Protein AF-A0A660QNY4-F1 (afdb_monomer_lite)

Structure (mmCIF, N/CA/C/O backbone):
data_AF-A0A660QNY4-F1
#
_entry.id   AF-A0A660QNY4-F1
#
loop_
_atom_site.group_PDB
_atom_site.id
_atom_site.type_symbol
_atom_site.label_atom_id
_atom_site.label_alt_id
_atom_site.label_comp_id
_atom_site.label_asym_id
_atom_site.label_entity_id
_atom_site.label_seq_id
_atom_site.pdbx_PDB_ins_code
_atom_site.Cartn_x
_atom_site.Cartn_y
_atom_site.Cartn_z
_atom_site.occupancy
_atom_site.B_iso_or_equiv
_atom_site.auth_seq_id
_atom_site.auth_comp_id
_atom_site.auth_asym_id
_atom_site.auth_atom_id
_atom_site.pdbx_PDB_model_num
ATOM 1 N N . MET A 1 1 ? -10.172 -8.215 -56.090 1.00 52.22 1 MET A N 1
ATOM 2 C CA . MET A 1 1 ? -10.692 -8.664 -54.777 1.00 52.22 1 MET A CA 1
ATOM 3 C C . MET A 1 1 ? -9.594 -9.214 -53.862 1.00 52.22 1 MET A C 1
ATOM 5 O O . MET A 1 1 ? -9.493 -8.728 -52.749 1.00 52.22 1 MET A O 1
ATOM 9 N N . ALA A 1 2 ? -8.687 -10.085 -54.330 1.00 53.41 2 ALA A N 1
ATOM 10 C CA . ALA A 1 2 ? -7.592 -10.635 -53.505 1.00 53.41 2 ALA A CA 1
ATOM 11 C C . ALA A 1 2 ? -6.624 -9.598 -52.875 1.00 53.41 2 ALA A C 1
ATOM 13 O O . ALA A 1 2 ? -6.103 -9.821 -51.788 1.00 53.41 2 ALA A O 1
ATOM 14 N N . ARG A 1 3 ? -6.403 -8.441 -53.519 1.00 54.50 3 ARG A N 1
ATOM 15 C CA . ARG A 1 3 ? -5.498 -7.387 -53.007 1.00 54.50 3 ARG A CA 1
ATOM 16 C C . ARG A 1 3 ? -6.067 -6.598 -51.819 1.00 54.50 3 ARG A C 1
ATOM 18 O O . ARG A 1 3 ? -5.299 -6.121 -50.995 1.00 54.50 3 ARG A O 1
ATOM 25 N N . ILE A 1 4 ? -7.394 -6.492 -51.717 1.00 58.38 4 ILE A N 1
ATOM 26 C CA . ILE A 1 4 ? -8.074 -5.799 -50.607 1.00 58.38 4 ILE A CA 1
ATOM 27 C C . ILE A 1 4 ? -8.095 -6.708 -49.369 1.00 58.38 4 ILE A C 1
ATOM 29 O O . ILE A 1 4 ? -7.859 -6.241 -48.260 1.00 58.38 4 ILE A O 1
ATOM 33 N N . SER A 1 5 ? -8.259 -8.021 -49.567 1.00 60.34 5 SER A N 1
ATOM 34 C CA . SER A 1 5 ? -8.169 -9.021 -48.496 1.00 60.34 5 SER A CA 1
ATOM 35 C C . SER A 1 5 ? -6.782 -9.084 -47.842 1.00 60.34 5 SER A C 1
ATOM 37 O O . SER A 1 5 ? -6.695 -9.316 -46.642 1.00 60.34 5 SER A O 1
ATOM 39 N N . LEU A 1 6 ? -5.703 -8.826 -48.594 1.00 59.25 6 LEU A N 1
ATOM 40 C CA . LEU A 1 6 ? -4.336 -8.813 -48.055 1.00 59.25 6 LEU A CA 1
ATOM 41 C C . LEU A 1 6 ? -4.047 -7.568 -47.193 1.00 59.25 6 LEU A C 1
ATOM 43 O O . LEU A 1 6 ? -3.342 -7.664 -46.193 1.00 59.25 6 LEU A O 1
ATOM 47 N N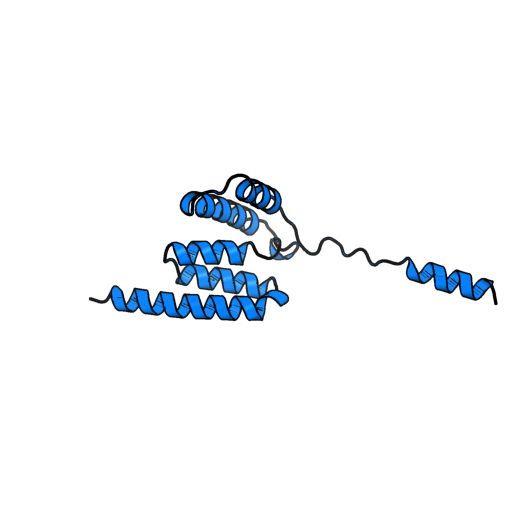 . LEU A 1 7 ? -4.627 -6.414 -47.541 1.00 60.59 7 LEU A N 1
ATOM 48 C CA . LEU A 1 7 ? -4.497 -5.172 -46.765 1.00 60.59 7 LEU A CA 1
ATOM 49 C C . LEU A 1 7 ? -5.308 -5.212 -45.461 1.00 60.59 7 LEU A C 1
ATOM 51 O O . LEU A 1 7 ? -4.854 -4.691 -44.446 1.00 60.59 7 LEU A O 1
ATOM 55 N N . LEU A 1 8 ? -6.467 -5.881 -45.465 1.00 62.66 8 LEU A N 1
ATOM 56 C CA . LEU A 1 8 ? -7.279 -6.083 -44.261 1.00 62.66 8 LEU A CA 1
ATOM 57 C C . LEU A 1 8 ? -6.587 -7.019 -43.249 1.00 62.66 8 LEU A C 1
ATOM 59 O O . LEU A 1 8 ? -6.701 -6.816 -42.044 1.00 62.66 8 LEU A O 1
ATOM 63 N N . LEU A 1 9 ? -5.833 -8.011 -43.739 1.00 63.28 9 LEU A N 1
ATOM 64 C CA . LEU A 1 9 ? -5.089 -8.960 -42.905 1.00 63.28 9 LEU A CA 1
ATOM 65 C C . LEU A 1 9 ? -3.845 -8.328 -42.248 1.00 63.28 9 LEU A C 1
ATOM 67 O O . LEU A 1 9 ? -3.480 -8.712 -41.141 1.00 63.28 9 LEU A O 1
ATOM 71 N N . LEU A 1 10 ? -3.220 -7.331 -42.890 1.00 61.47 10 LEU A N 1
ATOM 72 C CA . LEU A 1 10 ? -2.057 -6.617 -42.342 1.00 61.47 10 LEU A CA 1
ATOM 73 C C . LEU A 1 10 ? -2.419 -5.652 -41.197 1.00 61.47 10 LEU A C 1
ATOM 75 O O . LEU A 1 10 ? -1.604 -5.443 -40.304 1.00 61.47 10 LEU A O 1
ATOM 79 N N . GLY A 1 11 ? -3.635 -5.093 -41.189 1.00 63.16 11 GLY A N 1
ATOM 80 C CA . GLY A 1 11 ? -4.097 -4.184 -40.129 1.00 63.16 11 GLY A CA 1
ATOM 81 C C . GLY A 1 11 ? -4.401 -4.874 -38.792 1.00 63.16 11 GLY A C 1
ATOM 82 O O . GLY A 1 11 ? -4.333 -4.238 -37.745 1.00 63.16 11 GLY A O 1
ATOM 83 N N . LEU A 1 12 ? -4.677 -6.184 -38.809 1.00 63.38 12 LEU A N 1
ATOM 84 C CA . LEU A 1 12 ? -4.927 -6.999 -37.609 1.00 63.38 12 LEU A CA 1
ATOM 85 C C . LEU A 1 12 ? -3.654 -7.304 -36.800 1.00 63.38 12 LEU A C 1
ATOM 87 O O . LEU A 1 12 ? -3.751 -7.760 -35.665 1.00 63.38 12 LEU A O 1
ATOM 91 N N . LEU A 1 13 ? -2.468 -7.050 -37.364 1.00 64.12 13 LEU A N 1
ATOM 92 C CA . LEU A 1 13 ? -1.173 -7.298 -36.718 1.00 64.12 13 LEU A CA 1
ATOM 93 C C . LEU A 1 13 ? -0.603 -6.061 -36.005 1.00 64.12 13 LEU A C 1
ATOM 95 O O . LEU A 1 13 ? 0.435 -6.157 -35.352 1.00 64.12 13 LEU A O 1
ATOM 99 N N . CYS A 1 14 ? -1.275 -4.907 -36.075 1.00 59.50 14 CYS A N 1
ATOM 100 C CA . CYS A 1 14 ? -0.920 -3.729 -35.284 1.00 59.50 14 CYS A CA 1
ATOM 101 C C . CYS A 1 14 ? -1.434 -3.878 -33.842 1.00 59.50 14 CYS A C 1
ATOM 103 O O . CYS A 1 14 ? -2.352 -3.184 -33.413 1.00 59.50 14 CYS A O 1
ATOM 105 N N . GLY A 1 15 ? -0.836 -4.797 -33.081 1.00 59.97 15 GLY A N 1
ATOM 106 C CA . GLY A 1 15 ? -0.951 -4.797 -31.627 1.00 59.97 15 GLY A CA 1
ATOM 107 C C . GLY A 1 15 ? -0.257 -3.551 -31.085 1.00 59.97 15 GLY A C 1
ATOM 108 O O . GLY A 1 15 ? 0.957 -3.405 -31.219 1.00 59.97 15 GLY A O 1
ATOM 109 N N . CYS A 1 16 ? -1.022 -2.626 -30.510 1.00 62.00 16 CYS A N 1
ATOM 110 C CA . CYS A 1 16 ? -0.464 -1.463 -29.837 1.00 62.00 16 CYS A CA 1
ATOM 111 C C . CYS A 1 16 ? 0.293 -1.969 -28.601 1.00 62.00 16 CYS A C 1
ATOM 113 O O . CYS A 1 16 ? -0.320 -2.292 -27.586 1.00 62.00 16 CYS A O 1
ATOM 115 N N . THR A 1 17 ? 1.618 -2.103 -28.690 1.00 57.62 17 THR A N 1
ATOM 116 C CA . THR A 1 17 ? 2.432 -2.351 -27.500 1.00 57.62 17 THR A CA 1
ATOM 117 C C . THR A 1 17 ? 2.337 -1.103 -26.634 1.00 57.62 17 THR A C 1
ATOM 119 O O . THR A 1 17 ? 2.873 -0.050 -26.979 1.00 57.62 17 THR A O 1
ATOM 122 N N . SER A 1 18 ? 1.595 -1.184 -25.531 1.00 57.38 18 SER A N 1
ATOM 123 C CA . SER A 1 18 ? 1.662 -0.135 -24.522 1.00 57.38 18 SER A CA 1
ATOM 124 C C . SER A 1 18 ? 3.097 -0.107 -23.994 1.00 57.38 18 SER A C 1
ATOM 126 O O . SER A 1 18 ? 3.631 -1.173 -23.672 1.00 57.38 18 SER A O 1
ATOM 128 N N . PRO A 1 19 ? 3.753 1.058 -23.880 1.00 63.03 19 PRO A N 1
ATOM 129 C CA . PRO A 1 19 ? 4.898 1.154 -22.988 1.00 63.03 19 PRO A CA 1
ATOM 130 C C . PRO A 1 19 ? 4.425 0.704 -21.596 1.00 63.03 19 PRO A C 1
ATOM 132 O O . PRO A 1 19 ? 3.289 1.000 -21.219 1.00 63.03 19 PRO A O 1
ATOM 135 N N . TYR A 1 20 ? 5.248 -0.085 -20.899 1.00 64.31 20 TYR A N 1
ATOM 136 C CA . TYR A 1 20 ? 4.955 -0.656 -19.578 1.00 64.31 20 TYR A CA 1
ATOM 137 C C . TYR A 1 20 ? 4.174 0.340 -18.702 1.00 64.31 20 TYR A C 1
ATOM 139 O O . TYR A 1 20 ? 4.691 1.411 -18.385 1.00 64.31 20 TYR A O 1
ATOM 147 N N . LEU A 1 21 ? 2.919 0.003 -18.372 1.00 78.31 21 LEU A N 1
ATOM 148 C CA . LEU A 1 21 ? 1.993 0.881 -17.637 1.00 78.31 21 LEU A CA 1
ATOM 149 C C . LEU A 1 21 ? 2.451 1.145 -16.196 1.00 78.31 21 LEU A C 1
ATOM 151 O O . LEU A 1 21 ? 2.055 2.137 -15.592 1.00 78.31 21 LEU A O 1
ATOM 155 N N . TYR A 1 22 ? 3.286 0.257 -15.665 1.00 87.19 22 TYR A N 1
ATOM 156 C CA . TYR A 1 22 ? 3.846 0.292 -14.325 1.00 87.19 22 TYR A CA 1
ATOM 157 C C . TYR A 1 22 ? 5.209 -0.389 -14.304 1.00 87.19 22 TYR A C 1
ATOM 159 O O . TYR A 1 22 ? 5.613 -1.044 -15.270 1.00 87.19 22 TYR A O 1
ATOM 167 N N . GLU A 1 23 ? 5.911 -0.244 -13.189 1.00 88.31 23 GLU A N 1
ATOM 168 C CA . GLU A 1 23 ? 7.140 -0.971 -12.906 1.00 88.31 23 GLU A CA 1
ATOM 169 C C . GLU A 1 23 ? 6.976 -1.873 -11.687 1.00 88.31 23 GLU A C 1
ATOM 171 O O . GLU A 1 23 ? 6.235 -1.562 -10.757 1.00 88.31 23 GLU A O 1
ATOM 176 N N . TRP A 1 24 ? 7.666 -3.010 -11.711 1.00 89.56 24 TRP A N 1
ATOM 177 C CA . TRP A 1 24 ? 7.725 -3.915 -10.567 1.00 89.56 24 TRP A CA 1
ATOM 178 C C . TRP A 1 24 ? 8.844 -3.539 -9.596 1.00 89.56 24 TRP A C 1
ATOM 180 O O . TRP A 1 24 ? 8.711 -3.800 -8.410 1.00 89.56 24 TRP A O 1
ATOM 190 N N . GLY A 1 25 ? 9.925 -2.897 -10.058 1.00 87.56 25 GLY A N 1
ATOM 191 C CA . GLY A 1 25 ? 11.107 -2.696 -9.213 1.00 87.56 25 GLY A CA 1
ATOM 192 C C . GLY A 1 25 ? 11.562 -4.029 -8.611 1.00 87.56 25 GLY A C 1
ATOM 193 O O . GLY A 1 25 ? 11.555 -5.025 -9.321 1.00 87.56 25 GLY A O 1
ATOM 194 N N . ASP A 1 26 ? 11.863 -4.037 -7.314 1.00 91.62 26 ASP A N 1
ATOM 195 C CA . ASP A 1 26 ? 12.201 -5.254 -6.560 1.00 91.62 26 ASP A CA 1
ATOM 196 C C . ASP A 1 26 ? 10.964 -5.937 -5.929 1.00 91.62 26 ASP A C 1
ATOM 198 O O . ASP A 1 26 ? 11.084 -6.926 -5.202 1.00 91.62 26 ASP A O 1
ATOM 202 N N . TYR A 1 27 ? 9.751 -5.422 -6.180 1.00 93.56 27 TYR A N 1
ATOM 203 C CA . TYR A 1 27 ? 8.518 -5.952 -5.585 1.00 93.56 27 TYR A CA 1
ATOM 204 C C . TYR A 1 27 ? 8.150 -7.339 -6.125 1.00 93.56 27 TYR A C 1
ATOM 206 O O . TYR A 1 27 ? 7.630 -8.160 -5.376 1.00 93.56 27 TYR A O 1
ATOM 214 N N . ASP A 1 28 ? 8.434 -7.642 -7.395 1.00 93.44 28 ASP A N 1
ATOM 215 C CA . ASP A 1 28 ? 8.153 -8.960 -7.981 1.00 93.44 28 ASP A CA 1
ATOM 216 C C . ASP A 1 28 ? 9.015 -10.067 -7.363 1.00 93.44 28 ASP A C 1
ATOM 218 O O . ASP A 1 28 ? 8.502 -11.131 -7.002 1.00 93.44 28 ASP A O 1
ATOM 222 N N . GLN A 1 29 ? 10.311 -9.803 -7.200 1.00 93.88 29 GLN A N 1
ATOM 223 C CA . GLN A 1 29 ? 11.237 -10.711 -6.547 1.00 93.88 29 GLN A CA 1
ATOM 224 C C . GLN A 1 29 ? 10.840 -10.902 -5.085 1.00 93.88 29 GLN A C 1
ATOM 226 O O . GLN A 1 29 ? 10.735 -12.042 -4.633 1.00 93.88 29 GLN A O 1
ATOM 231 N N . TRP A 1 30 ? 10.549 -9.811 -4.373 1.00 95.00 30 TRP A N 1
ATOM 232 C CA . TRP A 1 30 ? 10.090 -9.882 -2.991 1.00 95.00 30 TRP A CA 1
ATOM 233 C C . TRP A 1 30 ? 8.807 -10.718 -2.846 1.00 95.00 30 TRP A C 1
ATOM 235 O O . TRP A 1 30 ? 8.745 -11.603 -1.991 1.00 95.00 30 TRP A O 1
ATOM 245 N N . LEU A 1 31 ? 7.811 -10.513 -3.718 1.00 94.44 31 LEU A N 1
ATOM 246 C CA . LEU A 1 31 ? 6.571 -11.300 -3.736 1.00 94.44 31 LEU A CA 1
ATOM 247 C C . LEU A 1 31 ? 6.854 -12.789 -3.938 1.00 94.44 31 LEU A C 1
ATOM 249 O O . LEU A 1 31 ? 6.292 -13.638 -3.242 1.00 94.44 31 LEU A O 1
ATOM 253 N N . TYR A 1 32 ? 7.721 -13.115 -4.898 1.00 95.19 32 TYR A N 1
ATOM 254 C CA . TYR A 1 32 ? 8.091 -14.494 -5.191 1.00 95.19 32 TYR A CA 1
ATOM 255 C C . TYR A 1 32 ? 8.806 -15.157 -4.009 1.00 95.19 32 TYR A C 1
ATOM 257 O O . TYR A 1 32 ? 8.476 -16.288 -3.639 1.00 95.19 32 TYR A O 1
ATOM 265 N N . GLU A 1 33 ? 9.764 -14.458 -3.402 1.00 95.00 33 GLU A N 1
ATOM 266 C CA . GLU A 1 33 ? 10.507 -14.948 -2.244 1.00 95.00 33 GLU A CA 1
ATOM 267 C C . GLU A 1 33 ? 9.588 -15.167 -1.046 1.00 95.00 33 GLU A C 1
ATOM 269 O O . GLU A 1 33 ? 9.616 -16.252 -0.467 1.00 95.00 33 GLU A O 1
ATOM 274 N N . ASN A 1 34 ? 8.717 -14.207 -0.733 1.00 94.81 34 ASN A N 1
ATOM 275 C CA . ASN A 1 34 ? 7.745 -14.343 0.348 1.00 94.81 34 ASN A CA 1
ATOM 276 C C . ASN A 1 34 ? 6.754 -15.491 0.092 1.00 94.81 34 ASN A C 1
ATOM 278 O O . ASN A 1 34 ? 6.432 -16.260 0.991 1.00 94.81 34 ASN A O 1
ATOM 282 N N . TYR A 1 35 ? 6.304 -15.684 -1.151 1.00 94.19 35 TYR A N 1
ATOM 283 C CA . TYR A 1 35 ? 5.444 -16.821 -1.487 1.00 94.19 35 TYR A CA 1
ATOM 284 C C . TYR A 1 35 ? 6.140 -18.173 -1.252 1.00 94.19 35 TYR A C 1
ATOM 286 O O . TYR A 1 35 ? 5.511 -19.138 -0.812 1.00 94.19 35 TYR A O 1
ATOM 294 N N . LYS A 1 36 ? 7.442 -18.267 -1.553 1.00 97.25 36 LYS A N 1
ATOM 295 C CA . LYS A 1 36 ? 8.242 -19.486 -1.344 1.00 97.25 36 LYS A CA 1
ATOM 296 C C . LYS A 1 36 ? 8.617 -19.705 0.116 1.00 97.25 36 LYS A C 1
ATOM 298 O O . LYS A 1 36 ? 8.643 -20.849 0.574 1.00 97.25 36 LYS A O 1
ATOM 303 N N . HIS A 1 37 ? 8.914 -18.622 0.814 1.00 96.12 37 HIS A N 1
ATOM 304 C CA . HIS A 1 37 ? 9.400 -18.595 2.181 1.00 96.12 37 HIS A CA 1
ATOM 305 C C . HIS A 1 37 ? 8.626 -17.516 2.946 1.00 96.12 37 HIS A C 1
ATOM 307 O O . HIS A 1 37 ? 9.124 -16.398 3.077 1.00 96.12 37 HIS A O 1
ATOM 313 N N . PRO A 1 38 ? 7.406 -17.839 3.422 1.00 94.31 38 PRO A N 1
ATOM 314 C CA . PRO A 1 38 ? 6.557 -16.870 4.100 1.00 94.31 38 PRO A CA 1
ATOM 315 C C . PRO A 1 38 ? 7.256 -16.266 5.310 1.00 94.31 38 PRO A C 1
ATOM 317 O O . PRO A 1 38 ? 7.694 -16.995 6.204 1.00 94.31 38 PRO A O 1
ATOM 320 N N . LYS A 1 39 ? 7.341 -14.938 5.312 1.00 94.00 39 LYS A N 1
ATOM 321 C CA . LYS A 1 39 ? 7.892 -14.139 6.406 1.00 94.00 39 LYS A CA 1
ATOM 322 C C . LYS A 1 39 ? 6.814 -13.803 7.433 1.00 94.00 39 LYS A C 1
ATOM 324 O O . LYS A 1 39 ? 5.617 -13.860 7.131 1.00 94.00 39 LYS A O 1
ATOM 329 N N . ASP A 1 40 ? 7.232 -13.462 8.648 1.00 95.75 40 ASP A N 1
ATOM 330 C CA . ASP A 1 40 ? 6.301 -12.948 9.655 1.00 95.75 40 ASP A CA 1
ATOM 331 C C . ASP A 1 40 ? 5.926 -11.473 9.410 1.00 95.75 40 ASP A C 1
ATOM 333 O O . ASP A 1 40 ? 6.472 -10.797 8.540 1.00 95.75 40 ASP A O 1
ATOM 337 N N . ASP A 1 41 ? 4.955 -10.959 10.165 1.00 93.69 41 ASP A N 1
ATOM 338 C CA . ASP A 1 41 ? 4.429 -9.604 9.960 1.00 93.69 41 ASP A CA 1
ATOM 339 C C . ASP A 1 41 ? 5.466 -8.495 10.166 1.00 93.69 41 ASP A C 1
ATOM 341 O O . ASP A 1 41 ? 5.354 -7.443 9.533 1.00 93.69 41 ASP A O 1
ATOM 345 N N . GLU A 1 42 ? 6.437 -8.692 11.061 1.00 95.19 42 GLU A N 1
ATOM 346 C CA . GLU A 1 42 ? 7.473 -7.696 11.337 1.00 95.19 42 GLU A CA 1
ATOM 347 C C . GLU A 1 42 ? 8.476 -7.649 10.189 1.00 95.19 42 GLU A C 1
ATOM 349 O O . GLU A 1 42 ? 8.802 -6.570 9.692 1.00 95.19 42 GLU A O 1
ATOM 354 N N . GLU A 1 43 ? 8.912 -8.815 9.717 1.00 96.62 43 GLU A N 1
ATOM 355 C CA . GLU A 1 43 ? 9.788 -8.931 8.555 1.00 96.62 43 GLU A CA 1
ATOM 356 C C . GLU A 1 43 ? 9.128 -8.354 7.294 1.00 96.62 43 GLU A C 1
ATOM 358 O O . GLU A 1 43 ? 9.726 -7.533 6.595 1.00 96.62 43 GLU A O 1
ATOM 363 N N . LEU A 1 44 ? 7.863 -8.709 7.039 1.00 96.31 44 LEU A N 1
ATOM 364 C CA . LEU A 1 44 ? 7.096 -8.170 5.914 1.00 96.31 44 LEU A CA 1
ATOM 365 C C . LEU A 1 44 ? 6.943 -6.648 6.005 1.00 96.31 44 LEU A C 1
ATOM 367 O O . LEU A 1 44 ? 7.043 -5.949 4.996 1.00 96.31 44 LEU A O 1
ATOM 371 N N . TYR A 1 45 ? 6.702 -6.123 7.208 1.00 96.69 45 TYR A N 1
ATOM 372 C CA . TYR A 1 45 ? 6.578 -4.688 7.427 1.00 96.69 45 TYR A CA 1
ATOM 373 C C . TYR A 1 45 ? 7.882 -3.959 7.094 1.00 96.69 45 TYR A C 1
ATOM 375 O O . TYR A 1 45 ? 7.845 -2.942 6.398 1.00 96.69 45 TYR A O 1
ATOM 383 N N . VAL A 1 46 ? 9.026 -4.477 7.550 1.00 97.38 46 VAL A N 1
ATOM 384 C CA . VAL A 1 46 ? 10.345 -3.897 7.260 1.00 97.38 46 VAL A CA 1
ATOM 385 C C . VAL A 1 46 ? 10.616 -3.885 5.757 1.00 97.38 46 VAL A C 1
ATOM 387 O O . VAL A 1 46 ? 10.971 -2.835 5.213 1.00 97.38 46 VAL A O 1
ATOM 390 N N . ASP A 1 47 ? 10.392 -5.007 5.076 1.00 96.50 47 ASP A N 1
ATOM 391 C CA . ASP A 1 47 ? 10.654 -5.120 3.642 1.00 96.50 47 ASP A CA 1
ATOM 392 C C . ASP A 1 47 ? 9.763 -4.186 2.810 1.00 96.50 47 ASP A C 1
ATOM 394 O O . ASP A 1 47 ? 10.258 -3.421 1.979 1.00 96.50 47 ASP A O 1
ATOM 398 N N . LEU A 1 48 ? 8.445 -4.200 3.049 1.00 96.50 48 LEU A N 1
ATOM 399 C CA . LEU A 1 48 ? 7.511 -3.342 2.315 1.00 96.50 48 LEU A CA 1
ATOM 400 C C . LEU A 1 48 ? 7.768 -1.859 2.590 1.00 96.50 48 LEU A C 1
ATOM 402 O O . LEU A 1 48 ? 7.662 -1.037 1.677 1.00 96.50 48 LEU A O 1
ATOM 406 N N . THR A 1 49 ? 8.158 -1.508 3.820 1.00 97.12 49 THR A N 1
ATOM 407 C CA . THR A 1 49 ? 8.578 -0.139 4.154 1.00 97.12 49 THR A CA 1
ATOM 408 C C . THR A 1 49 ? 9.785 0.275 3.319 1.00 97.12 49 THR A C 1
ATOM 410 O O . THR A 1 49 ? 9.810 1.396 2.803 1.00 97.12 49 THR A O 1
ATOM 413 N N . ALA A 1 50 ? 10.776 -0.608 3.163 1.00 96.31 50 ALA A N 1
ATOM 414 C CA . ALA A 1 50 ? 11.969 -0.334 2.370 1.00 96.31 50 ALA A CA 1
ATOM 415 C C . ALA A 1 50 ? 11.628 -0.138 0.885 1.00 96.31 50 ALA A C 1
ATOM 417 O O . ALA A 1 50 ? 11.993 0.894 0.320 1.00 96.31 50 ALA A O 1
ATOM 418 N N . LEU A 1 51 ? 10.848 -1.051 0.293 1.00 94.94 51 LEU A N 1
ATOM 419 C CA . LEU A 1 51 ? 10.401 -0.965 -1.104 1.00 94.94 51 LEU A CA 1
ATOM 420 C C . LEU A 1 51 ? 9.635 0.335 -1.386 1.00 94.94 51 LEU A C 1
ATOM 422 O O . LEU A 1 51 ? 9.921 1.047 -2.353 1.00 94.94 51 LEU A O 1
ATOM 426 N N . ILE A 1 52 ? 8.682 0.685 -0.517 1.00 94.94 52 ILE A N 1
ATOM 427 C CA . ILE A 1 52 ? 7.900 1.920 -0.643 1.00 94.94 52 ILE A CA 1
ATOM 428 C C . ILE A 1 52 ? 8.789 3.152 -0.488 1.00 94.94 52 ILE A C 1
ATOM 430 O O . ILE A 1 52 ? 8.661 4.096 -1.265 1.00 94.94 52 ILE A O 1
ATOM 434 N N . THR A 1 53 ? 9.690 3.161 0.497 1.00 94.12 53 THR A N 1
ATOM 435 C CA . THR A 1 53 ? 10.588 4.299 0.742 1.00 94.12 53 THR A CA 1
ATOM 436 C C . THR A 1 53 ? 11.513 4.527 -0.445 1.00 94.12 53 THR A C 1
ATOM 438 O O . THR A 1 53 ? 11.683 5.664 -0.888 1.00 94.12 53 THR A O 1
ATOM 441 N N . GLU A 1 54 ? 12.084 3.455 -0.992 1.00 91.94 54 GLU A N 1
ATOM 442 C CA . GLU A 1 54 ? 12.936 3.536 -2.168 1.00 91.94 54 GLU A CA 1
ATOM 443 C C . GLU A 1 54 ? 12.165 4.105 -3.362 1.00 91.94 54 GLU A C 1
ATOM 445 O O . GLU A 1 54 ? 12.623 5.067 -3.986 1.00 91.94 54 GLU A O 1
ATOM 450 N N . TYR A 1 55 ? 10.970 3.582 -3.645 1.00 89.50 55 TYR A N 1
ATOM 451 C CA . TYR A 1 55 ? 10.128 4.079 -4.728 1.00 89.50 55 TYR A CA 1
ATOM 452 C C . TYR A 1 55 ? 9.736 5.553 -4.540 1.00 89.50 55 TYR A C 1
ATOM 454 O O . TYR A 1 55 ? 9.903 6.362 -5.457 1.00 89.50 55 TYR A O 1
ATOM 462 N N . GLU A 1 56 ? 9.268 5.937 -3.351 1.00 90.69 56 GLU A N 1
ATOM 463 C CA . GLU A 1 56 ? 8.832 7.309 -3.062 1.00 90.69 56 GLU A CA 1
ATOM 464 C C . GLU A 1 56 ? 9.988 8.318 -3.060 1.00 90.69 56 GLU A C 1
ATOM 466 O O . GLU A 1 56 ? 9.760 9.506 -3.290 1.00 90.69 56 GLU A O 1
ATOM 471 N N . SER A 1 57 ? 11.233 7.864 -2.873 1.00 90.62 57 SER A N 1
ATOM 472 C CA . SER A 1 57 ? 12.429 8.713 -2.960 1.00 90.62 57 SER A CA 1
ATOM 473 C C . SER A 1 57 ? 12.813 9.114 -4.394 1.00 90.62 57 SER A C 1
ATOM 475 O O . SER A 1 57 ? 13.639 10.012 -4.600 1.00 90.62 57 SER A O 1
ATOM 477 N N . ARG A 1 58 ? 12.228 8.472 -5.414 1.00 86.50 58 ARG A N 1
ATOM 478 C CA . ARG A 1 58 ? 12.549 8.728 -6.826 1.00 86.50 58 ARG A CA 1
ATOM 479 C C . ARG A 1 58 ? 12.064 10.124 -7.241 1.00 86.50 58 ARG A C 1
ATOM 481 O O . ARG A 1 58 ? 11.083 10.653 -6.736 1.00 86.50 58 ARG A O 1
ATOM 488 N N . LYS A 1 59 ? 12.719 10.746 -8.232 1.00 70.88 59 LYS A N 1
ATOM 489 C CA . LYS A 1 59 ? 12.370 12.114 -8.691 1.00 70.88 59 LYS A CA 1
ATOM 490 C C . LYS A 1 59 ? 10.978 12.229 -9.334 1.00 70.88 59 LYS A C 1
ATOM 492 O O . LYS A 1 59 ? 10.458 13.336 -9.443 1.00 70.88 59 LYS A O 1
ATOM 497 N N . LYS A 1 60 ? 10.423 11.121 -9.842 1.00 71.06 60 LYS A N 1
ATOM 498 C CA . LYS A 1 60 ? 9.153 11.071 -10.590 1.00 71.06 60 LYS A CA 1
ATOM 499 C C . LYS A 1 60 ? 8.410 9.730 -10.399 1.00 71.06 60 LYS A C 1
ATOM 501 O O . LYS A 1 60 ? 8.203 9.026 -11.388 1.00 71.06 60 LYS A O 1
ATOM 506 N N . PRO A 1 61 ? 7.996 9.371 -9.172 1.00 65.50 61 PRO A N 1
ATOM 507 C CA . PRO A 1 61 ? 7.365 8.075 -8.896 1.00 65.50 61 PRO A CA 1
ATOM 508 C C . PRO A 1 61 ? 6.117 7.857 -9.771 1.00 65.50 61 PRO A C 1
ATOM 510 O O . PRO A 1 61 ? 5.972 6.837 -10.422 1.00 65.50 61 PRO A O 1
ATOM 513 N N . ASN A 1 62 ? 5.292 8.888 -9.972 1.00 66.88 62 ASN A N 1
ATOM 514 C CA . ASN A 1 62 ? 4.041 8.758 -10.733 1.00 66.88 62 ASN A CA 1
ATOM 515 C C . ASN A 1 62 ? 4.205 8.664 -12.264 1.00 66.88 62 ASN A C 1
ATOM 517 O O . ASN A 1 62 ? 3.213 8.518 -12.969 1.00 66.88 62 ASN A O 1
ATOM 521 N N . THR A 1 63 ? 5.418 8.814 -12.816 1.00 70.75 63 THR A N 1
ATOM 522 C CA . THR A 1 63 ? 5.641 8.650 -14.272 1.00 70.75 63 THR A CA 1
ATOM 523 C C . THR A 1 63 ? 5.783 7.178 -14.662 1.00 70.75 63 THR A C 1
ATOM 525 O O . THR A 1 63 ? 5.542 6.825 -15.813 1.00 70.75 63 THR A O 1
ATOM 528 N N . LYS A 1 64 ? 6.148 6.329 -13.697 1.00 76.25 64 LYS A N 1
ATOM 529 C CA . LYS A 1 64 ? 6.084 4.872 -13.775 1.00 76.25 64 LYS A CA 1
ATOM 530 C C . LYS A 1 64 ? 5.574 4.376 -12.426 1.00 76.25 64 LYS A C 1
ATOM 532 O O . LYS A 1 64 ? 6.387 4.163 -11.532 1.00 76.25 64 LYS A O 1
ATOM 537 N N . PRO A 1 65 ? 4.248 4.290 -12.248 1.00 84.12 65 PRO A N 1
ATOM 538 C CA . PRO A 1 65 ? 3.695 3.878 -10.972 1.00 84.12 65 PRO A CA 1
ATOM 539 C C . PRO A 1 65 ? 4.216 2.487 -10.585 1.00 84.12 65 PRO A C 1
ATOM 541 O O . PRO A 1 65 ? 4.387 1.635 -11.459 1.00 84.12 65 PRO A O 1
ATOM 544 N N . MET A 1 66 ? 4.459 2.255 -9.293 1.00 87.38 66 MET A N 1
ATOM 545 C CA . MET A 1 66 ? 4.714 0.898 -8.791 1.00 87.38 66 MET A CA 1
ATOM 546 C C . MET A 1 66 ? 3.505 0.014 -9.025 1.00 87.38 66 MET A C 1
ATOM 548 O O . MET A 1 66 ? 2.377 0.489 -8.904 1.00 87.38 66 MET A O 1
ATOM 55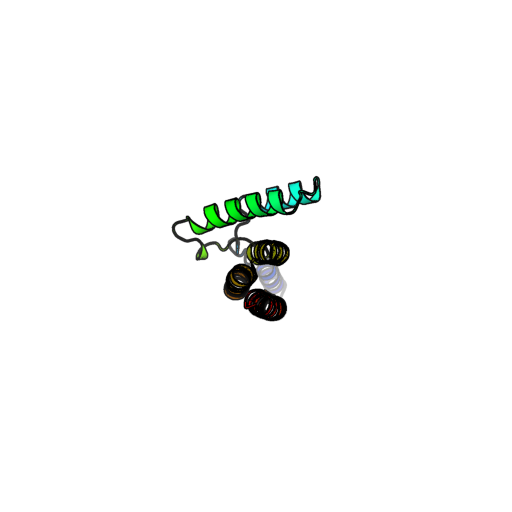2 N N . ALA A 1 67 ? 3.765 -1.257 -9.328 1.00 91.31 67 ALA A N 1
ATOM 553 C CA . ALA A 1 67 ? 2.748 -2.247 -9.641 1.00 91.31 67 ALA A CA 1
ATOM 554 C C . ALA A 1 67 ? 1.551 -2.216 -8.663 1.00 91.31 67 ALA A C 1
ATOM 556 O O . ALA A 1 67 ? 1.738 -1.977 -7.462 1.00 91.31 67 ALA A O 1
ATOM 557 N N . PRO A 1 68 ? 0.328 -2.477 -9.165 1.00 94.31 68 PRO A N 1
ATOM 558 C CA . PRO A 1 68 ? -0.862 -2.568 -8.328 1.00 94.31 68 PRO A CA 1
ATOM 559 C C . PRO A 1 68 ? -0.673 -3.552 -7.175 1.00 94.31 68 PRO A C 1
ATOM 561 O O . PRO A 1 68 ? -0.071 -4.612 -7.344 1.00 94.31 68 PRO A O 1
ATOM 564 N N . GLY A 1 69 ? -1.228 -3.215 -6.017 1.00 94.88 69 GLY A N 1
ATOM 565 C CA . GLY A 1 69 ? -1.220 -4.053 -4.826 1.00 94.88 69 GLY A CA 1
ATOM 566 C C . GLY A 1 69 ? -0.185 -3.661 -3.776 1.00 94.88 69 GLY A C 1
ATOM 567 O O . GLY A 1 69 ? -0.462 -3.875 -2.600 1.00 94.88 69 GLY A O 1
ATOM 568 N N . LEU A 1 70 ? 0.934 -3.016 -4.134 1.00 96.25 70 LEU A N 1
ATOM 569 C CA . LEU A 1 70 ? 1.993 -2.693 -3.164 1.00 96.25 70 LEU A CA 1
ATOM 570 C C . LEU A 1 70 ? 1.475 -1.850 -1.987 1.00 96.25 70 LEU A C 1
ATOM 572 O O . LEU A 1 70 ? 1.706 -2.178 -0.821 1.00 96.25 70 LEU A O 1
ATOM 576 N N . TYR A 1 71 ? 0.750 -0.761 -2.268 1.00 97.56 71 TYR A N 1
ATOM 577 C CA . TYR A 1 71 ? 0.224 0.086 -1.198 1.00 97.56 71 TYR A CA 1
ATOM 578 C C . TYR A 1 71 ? -0.950 -0.566 -0.462 1.00 97.56 71 TYR A C 1
ATOM 580 O O . TYR A 1 71 ? -1.131 -0.308 0.731 1.00 97.56 71 TYR A O 1
ATOM 588 N N . ALA A 1 72 ? -1.726 -1.423 -1.133 1.00 98.19 72 ALA A N 1
ATOM 589 C CA . ALA A 1 72 ? -2.769 -2.212 -0.483 1.00 98.19 72 ALA A CA 1
ATOM 590 C C . ALA A 1 72 ? -2.182 -3.219 0.518 1.00 98.19 72 ALA A C 1
ATOM 592 O O . ALA A 1 72 ? -2.653 -3.308 1.650 1.00 98.19 72 ALA A O 1
ATOM 593 N N . GLU A 1 73 ? -1.140 -3.949 0.130 1.00 97.00 73 GLU A N 1
ATOM 594 C CA . GLU A 1 73 ? -0.480 -4.946 0.972 1.00 97.00 73 GLU A CA 1
ATOM 595 C C . GLU A 1 73 ? 0.178 -4.296 2.193 1.00 97.00 73 GLU A C 1
ATOM 597 O O . GLU A 1 73 ? -0.014 -4.740 3.328 1.00 97.00 73 GLU A O 1
ATOM 602 N N . TYR A 1 74 ? 0.849 -3.160 1.991 1.00 97.94 74 TYR A N 1
ATOM 603 C CA . TYR A 1 74 ? 1.409 -2.396 3.100 1.00 97.94 74 TYR A CA 1
ATOM 604 C C . TYR A 1 74 ? 0.326 -1.831 4.032 1.00 97.94 74 TYR A C 1
ATOM 606 O O . TYR A 1 74 ? 0.446 -1.915 5.255 1.00 97.94 74 TYR A O 1
ATOM 614 N N . GLY A 1 75 ? -0.778 -1.320 3.473 1.00 98.38 75 GLY A N 1
ATOM 615 C CA . GLY A 1 75 ? -1.946 -0.900 4.249 1.00 98.38 75 GLY A CA 1
ATOM 616 C C . GLY A 1 75 ? -2.524 -2.032 5.104 1.00 98.38 75 GLY A C 1
ATOM 617 O O . GLY A 1 75 ? -2.894 -1.809 6.259 1.00 98.38 75 GLY A O 1
ATOM 618 N N . PHE A 1 76 ? -2.548 -3.256 4.577 1.00 97.81 76 PHE A N 1
ATOM 619 C CA . PHE A 1 76 ? -3.012 -4.434 5.305 1.00 97.81 76 PHE A CA 1
ATOM 620 C C . PHE A 1 76 ? -2.108 -4.774 6.492 1.00 97.81 76 PHE A C 1
ATOM 622 O O . PHE A 1 76 ? -2.616 -4.974 7.599 1.00 97.81 76 PHE A O 1
ATOM 629 N N . LEU A 1 77 ? -0.784 -4.764 6.310 1.00 97.62 77 LEU A N 1
ATOM 630 C CA . LEU A 1 77 ? 0.149 -4.960 7.425 1.00 97.62 77 LEU A CA 1
ATOM 631 C C . LEU A 1 77 ? 0.005 -3.874 8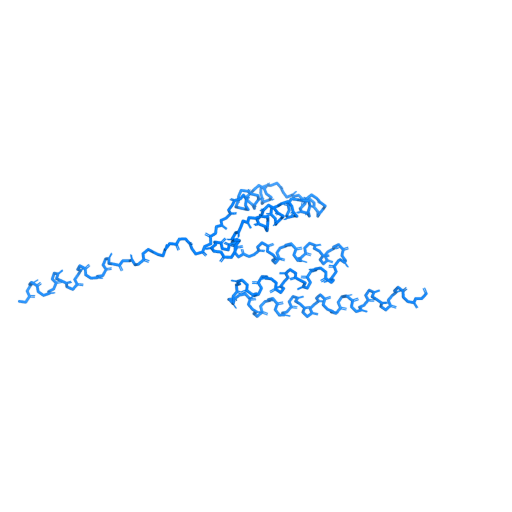.490 1.00 97.62 77 LEU A C 1
ATOM 633 O O . LEU A 1 77 ? -0.063 -4.191 9.675 1.00 97.62 77 LEU A O 1
ATOM 637 N N . LEU A 1 78 ? -0.133 -2.608 8.090 1.00 98.25 78 LEU A N 1
ATOM 638 C CA . LEU A 1 78 ? -0.373 -1.506 9.025 1.00 98.25 78 LEU A CA 1
ATOM 639 C C . LEU A 1 78 ? -1.637 -1.735 9.867 1.00 98.25 78 LEU A C 1
ATOM 641 O O . LEU A 1 78 ? -1.614 -1.510 11.075 1.00 98.25 78 LEU A O 1
ATOM 645 N N . MET A 1 79 ? -2.723 -2.250 9.279 1.00 97.56 79 MET A N 1
ATOM 646 C CA . MET A 1 79 ? -3.919 -2.613 10.053 1.00 97.56 79 MET A CA 1
ATOM 647 C C . MET A 1 79 ? -3.657 -3.737 11.054 1.00 97.56 79 MET A C 1
ATOM 649 O O . MET A 1 79 ? -4.125 -3.658 12.189 1.00 97.56 79 MET A O 1
ATOM 653 N N . ARG A 1 80 ? -2.906 -4.775 10.665 1.00 95.69 80 ARG A N 1
ATOM 654 C CA . ARG A 1 80 ? -2.548 -5.884 11.569 1.00 95.69 80 ARG A CA 1
ATOM 655 C C . ARG A 1 80 ? -1.709 -5.413 12.754 1.00 95.69 80 ARG A C 1
ATOM 657 O O . ARG A 1 80 ? -1.874 -5.924 13.857 1.00 95.69 80 ARG A O 1
ATOM 664 N N . ARG A 1 81 ? -0.891 -4.381 12.541 1.00 95.75 81 ARG A N 1
ATOM 66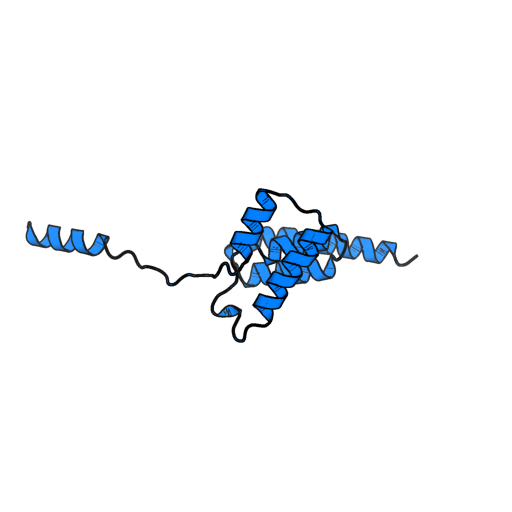5 C CA . ARG A 1 81 ? -0.107 -3.685 13.573 1.00 95.75 81 ARG A CA 1
ATOM 666 C C . ARG A 1 81 ? -0.922 -2.684 14.404 1.00 95.75 81 ARG A C 1
ATOM 668 O O . ARG A 1 81 ? -0.399 -2.093 15.342 1.00 95.75 81 ARG A O 1
ATOM 675 N N . GLY A 1 82 ? -2.195 -2.461 14.070 1.00 96.31 82 GLY A N 1
ATOM 676 C CA . GLY A 1 82 ? -3.055 -1.468 14.722 1.00 96.31 82 GLY A CA 1
ATOM 677 C C . GLY A 1 82 ? -2.817 -0.020 14.271 1.00 96.31 82 GLY A C 1
ATOM 678 O O . GLY A 1 82 ? -3.455 0.898 14.788 1.00 96.31 82 GLY A O 1
ATOM 679 N N . GLU A 1 83 ? -1.960 0.204 13.275 1.00 97.81 83 GLU A N 1
ATOM 680 C CA . GLU A 1 83 ? -1.609 1.508 12.700 1.00 97.81 83 GLU A CA 1
ATOM 681 C C . GLU A 1 83 ? -2.663 1.984 11.680 1.00 97.81 83 GLU A C 1
ATOM 683 O O . GLU A 1 83 ? -2.376 2.348 10.536 1.00 97.81 83 GLU A O 1
ATOM 688 N N . ASN A 1 84 ? -3.930 1.985 12.097 1.00 98.19 84 ASN A N 1
ATOM 689 C CA . ASN A 1 84 ? -5.088 2.154 11.214 1.00 98.19 84 ASN A CA 1
ATOM 690 C C . ASN A 1 84 ? -5.099 3.491 10.454 1.00 98.19 84 ASN A C 1
ATOM 692 O O . ASN A 1 84 ? -5.455 3.532 9.275 1.00 98.19 84 ASN A O 1
ATOM 696 N N . ALA A 1 85 ? -4.665 4.584 11.088 1.00 98.19 85 ALA A N 1
ATOM 697 C CA . ALA A 1 85 ? -4.553 5.885 10.432 1.00 98.19 85 ALA A CA 1
ATOM 698 C C . ALA A 1 85 ? -3.552 5.870 9.258 1.00 98.19 85 ALA A C 1
ATOM 700 O O . ALA A 1 85 ? -3.818 6.460 8.207 1.00 98.19 85 ALA A O 1
ATOM 701 N N . GLN A 1 86 ? -2.424 5.163 9.403 1.00 98.31 86 GLN A N 1
ATOM 702 C CA . GLN A 1 86 ? -1.464 4.990 8.309 1.00 98.31 86 GLN A CA 1
ATOM 703 C C . GLN A 1 86 ? -2.025 4.060 7.233 1.00 98.31 86 GLN A C 1
ATOM 705 O O . GLN A 1 86 ? -1.886 4.361 6.049 1.00 98.31 86 GLN A O 1
ATOM 710 N N . ALA A 1 87 ? -2.725 2.988 7.613 1.00 98.56 87 ALA A N 1
ATOM 711 C CA . ALA A 1 87 ? -3.370 2.102 6.645 1.00 98.56 87 ALA A CA 1
ATOM 712 C C . ALA A 1 87 ? -4.326 2.868 5.712 1.00 98.56 87 ALA A C 1
ATOM 714 O O . ALA A 1 87 ? -4.234 2.740 4.493 1.00 98.56 87 ALA A O 1
ATOM 715 N N . ILE A 1 88 ? -5.173 3.752 6.263 1.00 98.75 88 ILE A N 1
ATOM 716 C CA . ILE A 1 88 ? -6.076 4.614 5.475 1.00 98.75 88 ILE A CA 1
ATOM 717 C C . ILE A 1 88 ? -5.298 5.451 4.453 1.00 98.75 88 ILE A C 1
ATOM 719 O O . ILE A 1 88 ? -5.712 5.561 3.295 1.00 98.75 88 ILE A O 1
ATOM 723 N N . LYS A 1 89 ? -4.164 6.036 4.859 1.00 98.50 89 LYS A N 1
ATOM 724 C CA . LYS A 1 89 ? -3.309 6.838 3.974 1.00 98.50 89 LYS A CA 1
ATOM 725 C C . LYS A 1 89 ? -2.802 6.012 2.789 1.00 98.50 89 LYS A C 1
ATOM 727 O O . LYS A 1 89 ? -2.864 6.494 1.660 1.00 98.50 89 LYS A O 1
ATOM 732 N N . TYR A 1 90 ? -2.329 4.789 3.020 1.00 98.38 90 TYR A N 1
ATOM 733 C CA . TYR A 1 90 ? -1.788 3.945 1.951 1.00 98.38 90 TYR A CA 1
ATOM 734 C C . TYR A 1 90 ? -2.871 3.326 1.060 1.00 98.38 90 TYR A C 1
ATOM 736 O O . TYR A 1 90 ? -2.715 3.353 -0.156 1.00 98.38 90 TYR A O 1
ATOM 744 N N . TYR A 1 91 ? -4.027 2.929 1.598 1.00 98.69 91 TYR A N 1
ATOM 745 C CA . TYR A 1 91 ? -5.172 2.547 0.758 1.00 98.69 91 TYR A CA 1
ATOM 746 C C . TYR A 1 91 ? -5.666 3.701 -0.123 1.00 98.69 91 TYR A C 1
ATOM 748 O O . TYR A 1 91 ? -6.059 3.497 -1.270 1.00 98.69 91 TYR A O 1
ATOM 756 N N . THR A 1 92 ? -5.609 4.936 0.383 1.00 98.38 92 THR A N 1
ATOM 757 C CA . THR A 1 92 ? -5.952 6.124 -0.412 1.00 98.38 92 THR A CA 1
ATOM 758 C C . THR A 1 92 ? -4.946 6.346 -1.545 1.00 98.38 92 THR A C 1
ATOM 760 O O . THR A 1 92 ? -5.353 6.701 -2.651 1.00 98.38 92 THR A O 1
ATOM 763 N N . LYS A 1 93 ? -3.647 6.107 -1.302 1.00 96.50 93 LYS A N 1
ATOM 764 C CA . LYS A 1 93 ? -2.615 6.137 -2.351 1.00 96.50 93 LYS A CA 1
ATOM 765 C C . LYS A 1 93 ? -2.866 5.065 -3.413 1.00 96.50 93 LYS A C 1
ATOM 767 O O . LYS A 1 93 ? -2.863 5.405 -4.590 1.00 96.50 93 LYS A O 1
ATOM 772 N N . GLU A 1 94 ? -3.141 3.824 -3.005 1.00 97.50 94 GLU A N 1
ATOM 773 C CA . GLU A 1 94 ? -3.484 2.728 -3.923 1.00 97.50 94 GLU A CA 1
ATOM 774 C C . GLU A 1 94 ? -4.676 3.111 -4.805 1.00 97.50 94 GLU A C 1
ATOM 776 O O . GLU A 1 94 ? -4.572 3.080 -6.024 1.00 97.50 94 GLU A O 1
ATOM 781 N N . LYS A 1 95 ? -5.785 3.560 -4.201 1.00 97.50 95 LYS A N 1
ATOM 782 C CA . LYS A 1 95 ? -6.989 3.992 -4.926 1.00 97.50 95 LYS A CA 1
ATOM 783 C C . LYS A 1 95 ? -6.703 5.101 -5.941 1.00 97.50 95 LYS A C 1
ATOM 785 O O . LYS A 1 95 ? -7.286 5.113 -7.020 1.00 97.50 95 LYS A O 1
ATOM 790 N N . ALA A 1 96 ? -5.857 6.063 -5.576 1.00 95.19 96 ALA A N 1
ATOM 791 C CA . ALA A 1 96 ? -5.509 7.176 -6.453 1.00 95.19 96 ALA A CA 1
ATOM 792 C C . ALA A 1 96 ? -4.632 6.734 -7.633 1.00 95.19 96 ALA A C 1
ATOM 794 O O . ALA A 1 96 ? -4.755 7.295 -8.721 1.00 95.19 96 ALA A O 1
ATOM 795 N N . LEU A 1 97 ? -3.752 5.754 -7.411 1.00 93.19 97 LEU A N 1
ATOM 796 C CA . LEU A 1 97 ? -2.846 5.223 -8.425 1.00 93.19 97 LEU A CA 1
ATOM 797 C C . LEU A 1 97 ? -3.538 4.213 -9.349 1.00 93.19 97 LEU A C 1
ATOM 799 O O . LEU A 1 97 ? -3.240 4.175 -10.539 1.00 93.19 97 LEU A O 1
ATOM 803 N N . TRP A 1 98 ? -4.489 3.455 -8.800 1.00 94.44 98 TRP A N 1
ATOM 804 C CA . TRP A 1 98 ? -5.161 2.322 -9.432 1.00 94.44 98 TRP A CA 1
ATOM 805 C C . TRP A 1 98 ? -6.687 2.469 -9.337 1.00 94.44 98 TRP A C 1
ATOM 807 O O . TRP A 1 98 ? -7.317 1.900 -8.438 1.00 94.44 98 TRP A O 1
ATOM 817 N N . PRO A 1 99 ? -7.320 3.231 -10.253 1.00 92.38 99 PRO A N 1
ATOM 818 C CA . PRO A 1 99 ? -8.767 3.446 -10.256 1.00 92.38 99 PRO A CA 1
ATOM 819 C C . PRO A 1 99 ? -9.583 2.148 -10.292 1.00 92.38 99 PRO A C 1
ATOM 821 O O . PRO A 1 99 ? -10.667 2.088 -9.708 1.00 92.38 99 PRO A O 1
ATOM 824 N N . GLU A 1 100 ? -9.055 1.095 -10.915 1.00 95.19 100 GLU A N 1
ATOM 825 C CA . GLU A 1 100 ? -9.648 -0.242 -10.978 1.00 95.19 100 GLU A CA 1
ATOM 826 C C . GLU A 1 100 ? -9.809 -0.875 -9.586 1.00 95.19 100 GLU A C 1
ATOM 828 O O . GLU A 1 100 ? -10.744 -1.644 -9.360 1.00 95.19 100 GLU A O 1
ATOM 833 N N . ALA A 1 101 ? -8.950 -0.514 -8.627 1.00 96.62 101 ALA A N 1
ATOM 834 C CA . ALA A 1 101 ? -9.000 -1.000 -7.250 1.00 96.62 101 ALA A CA 1
ATOM 835 C C . ALA A 1 101 ? -9.983 -0.216 -6.357 1.00 96.62 101 ALA A C 1
ATOM 837 O O . ALA A 1 101 ? -10.155 -0.570 -5.190 1.00 96.62 101 ALA A O 1
ATOM 838 N N . THR A 1 102 ? -10.654 0.826 -6.873 1.00 97.94 102 THR A N 1
ATOM 839 C CA . THR A 1 102 ? -11.486 1.760 -6.085 1.00 97.94 102 THR A CA 1
ATOM 840 C C . THR A 1 102 ? -12.483 1.064 -5.166 1.00 97.94 102 THR A C 1
ATOM 842 O O . THR A 1 102 ? -12.518 1.357 -3.974 1.00 97.94 102 THR A O 1
ATOM 845 N N . VAL A 1 103 ? -13.279 0.130 -5.697 1.00 98.50 103 VAL A N 1
ATOM 846 C CA . VAL A 1 103 ? -14.345 -0.540 -4.928 1.00 98.50 103 VAL A CA 1
ATOM 847 C C . VAL A 1 103 ? -13.766 -1.313 -3.742 1.00 98.50 103 VAL A C 1
ATOM 849 O O . VAL A 1 103 ? -14.300 -1.274 -2.631 1.00 98.50 103 VAL A O 1
ATOM 852 N N . PHE A 1 104 ? -12.643 -1.993 -3.970 1.00 98.44 104 PHE A N 1
ATOM 853 C CA . PHE A 1 104 ? -11.957 -2.734 -2.925 1.00 98.44 104 PHE A CA 1
ATOM 854 C C . PHE A 1 104 ? -11.323 -1.782 -1.903 1.00 98.44 104 PHE A C 1
ATOM 856 O O . PHE A 1 104 ? -11.556 -1.928 -0.704 1.00 98.44 104 PHE A O 1
ATOM 863 N N . MET A 1 105 ? -10.607 -0.753 -2.360 1.00 98.69 105 MET A N 1
ATOM 864 C CA . MET A 1 105 ? -9.961 0.221 -1.476 1.00 98.69 105 MET A CA 1
ATOM 865 C C . MET A 1 105 ? -10.954 1.025 -0.637 1.00 98.69 105 MET A C 1
ATOM 867 O O . MET A 1 105 ? -10.669 1.284 0.527 1.00 98.69 105 MET A O 1
ATOM 871 N N . ASP A 1 106 ? -12.139 1.352 -1.153 1.00 98.81 106 ASP A N 1
ATOM 872 C CA . ASP A 1 106 ? -13.189 2.004 -0.361 1.00 98.81 106 ASP A CA 1
ATOM 873 C C . ASP A 1 106 ? -13.644 1.129 0.812 1.00 98.81 106 ASP A C 1
ATOM 875 O O . ASP A 1 106 ? -13.784 1.613 1.939 1.00 98.81 106 ASP A O 1
ATOM 879 N N . SER A 1 107 ? -13.776 -0.178 0.579 1.00 98.69 107 SER A N 1
ATOM 880 C CA . SER A 1 107 ? -14.109 -1.149 1.627 1.00 98.69 107 SER A CA 1
ATOM 881 C C . SER A 1 107 ? -12.989 -1.265 2.670 1.00 98.69 107 SER A C 1
ATOM 883 O O . SER A 1 107 ? -13.251 -1.297 3.877 1.00 98.69 107 SER A O 1
ATOM 885 N N . MET A 1 108 ? -11.729 -1.275 2.226 1.00 98.75 108 MET A N 1
ATOM 886 C CA . MET A 1 108 ? -10.564 -1.337 3.117 1.00 98.75 108 MET A CA 1
ATOM 887 C C . MET A 1 108 ? -10.412 -0.056 3.949 1.00 98.75 108 MET A C 1
ATOM 889 O O . MET A 1 108 ? -10.208 -0.129 5.161 1.00 98.75 108 MET A O 1
ATOM 893 N N . ILE A 1 109 ? -10.603 1.117 3.338 1.00 98.81 109 ILE A N 1
ATOM 894 C CA . ILE A 1 109 ? -10.600 2.418 4.020 1.00 98.81 109 ILE A CA 1
ATOM 895 C C . ILE A 1 109 ? -11.706 2.469 5.073 1.00 98.81 109 ILE A C 1
ATOM 897 O O . ILE A 1 109 ? -11.444 2.864 6.209 1.00 98.81 109 ILE A O 1
ATOM 901 N N . GLN A 1 110 ? -12.926 2.044 4.737 1.00 98.75 110 GLN A N 1
ATOM 902 C CA . GLN A 1 110 ? -14.030 2.008 5.696 1.00 98.75 110 GLN A CA 1
ATOM 903 C C . GLN A 1 110 ? -13.711 1.088 6.882 1.00 98.75 110 GLN A C 1
ATOM 905 O O . GLN A 1 110 ? -13.915 1.474 8.036 1.00 98.75 110 GLN A O 1
ATOM 910 N N . THR A 1 111 ? -13.172 -0.102 6.614 1.00 98.50 111 THR A N 1
ATOM 911 C CA . THR A 1 111 ? -12.755 -1.049 7.659 1.00 98.50 111 THR A CA 1
ATOM 912 C C . THR A 1 111 ? -11.698 -0.428 8.575 1.00 98.50 111 THR A C 1
ATOM 914 O O . THR A 1 111 ? -11.849 -0.449 9.799 1.00 98.50 111 THR A O 1
ATOM 917 N N . ALA A 1 112 ? -10.670 0.201 8.002 1.00 98.50 112 ALA A N 1
ATOM 918 C CA . ALA A 1 112 ? -9.612 0.861 8.760 1.00 98.50 112 ALA A CA 1
ATOM 919 C C . ALA A 1 112 ? -10.128 2.054 9.586 1.00 98.50 112 ALA A C 1
ATOM 921 O O . ALA A 1 112 ? -9.723 2.227 10.731 1.00 98.50 112 ALA A O 1
ATOM 922 N N . GLN A 1 113 ? -11.080 2.839 9.068 1.00 98.50 113 GLN A N 1
ATOM 923 C CA . GLN A 1 113 ? -11.719 3.935 9.812 1.00 98.50 113 GLN A CA 1
ATOM 924 C C . GLN A 1 113 ? -12.528 3.445 11.017 1.00 98.50 113 GLN A C 1
ATOM 926 O O . GLN A 1 113 ? -12.572 4.118 12.048 1.00 98.50 113 GLN A O 1
ATOM 931 N N . ILE A 1 114 ? -13.206 2.301 10.895 1.00 98.25 114 ILE A N 1
ATOM 932 C CA . ILE A 1 114 ? -13.929 1.688 12.017 1.00 98.25 114 ILE A CA 1
ATOM 933 C C . ILE A 1 114 ? -12.931 1.249 13.093 1.00 98.25 114 ILE A C 1
ATOM 935 O O . ILE A 1 114 ? -13.135 1.560 14.269 1.00 98.25 114 ILE A O 1
ATOM 939 N N . ALA A 1 115 ? -11.844 0.586 12.689 1.00 97.12 115 ALA A N 1
ATOM 940 C CA . ALA A 1 115 ? -10.791 0.138 13.595 1.00 97.12 115 ALA A CA 1
ATO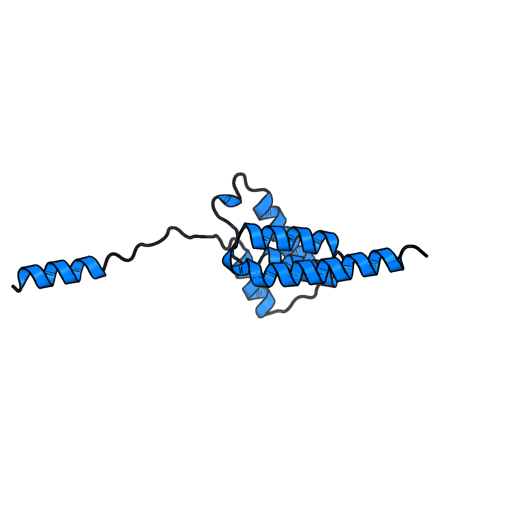M 941 C C . ALA A 1 115 ? -10.094 1.314 14.308 1.00 97.12 115 ALA A C 1
ATOM 943 O O . ALA A 1 115 ? -9.950 1.290 15.528 1.00 97.12 115 ALA A O 1
ATOM 944 N N . ASP A 1 116 ? -9.753 2.386 13.587 1.00 97.31 116 ASP A N 1
ATOM 945 C CA . ASP A 1 116 ? -9.129 3.594 14.147 1.00 97.31 116 ASP A CA 1
ATOM 946 C C . ASP A 1 116 ? -9.999 4.249 15.236 1.00 97.31 116 ASP A C 1
ATOM 948 O O . ASP A 1 116 ? -9.544 4.512 16.353 1.00 97.31 116 ASP A O 1
ATOM 952 N N . LYS A 1 117 ? -11.300 4.415 14.957 1.00 96.62 117 LYS A N 1
ATOM 953 C CA . LYS A 1 117 ? -12.268 4.959 15.925 1.00 96.62 117 LYS A CA 1
ATOM 954 C C . LYS A 1 117 ? -12.419 4.072 17.162 1.00 96.62 117 LYS A C 1
ATOM 956 O O . LYS A 1 117 ? -12.647 4.593 18.255 1.00 96.62 117 LYS A O 1
ATOM 961 N N . ALA A 1 118 ? -12.350 2.750 17.003 1.00 94.88 118 ALA A N 1
ATOM 962 C CA . ALA A 1 118 ? -12.426 1.818 18.124 1.00 94.88 118 ALA A CA 1
ATOM 963 C C . ALA A 1 118 ? -11.199 1.951 19.043 1.00 94.88 118 ALA A C 1
ATOM 965 O O . ALA A 1 118 ? -11.367 2.077 20.258 1.00 94.88 118 ALA A O 1
ATOM 966 N N . SER A 1 119 ? -9.993 2.026 18.470 1.00 91.38 119 SER A N 1
ATOM 967 C CA . SER A 1 119 ? -8.741 2.213 19.216 1.00 91.38 119 SER A CA 1
ATOM 968 C C . SER A 1 119 ? -8.717 3.530 20.003 1.00 91.38 119 SER A C 1
ATOM 970 O O . SER A 1 119 ? -8.354 3.544 21.179 1.00 91.38 119 SER A O 1
ATOM 972 N N . GLN A 1 120 ? -9.184 4.632 19.405 1.00 87.81 120 GLN A N 1
ATOM 973 C CA . GLN A 1 120 ? -9.230 5.948 20.063 1.00 87.81 120 GLN A CA 1
ATOM 974 C C . GLN A 1 120 ? -10.201 5.995 21.253 1.00 87.81 120 GLN A C 1
ATOM 976 O O . GLN A 1 120 ? -9.916 6.630 22.267 1.00 87.81 120 GLN A O 1
ATOM 981 N N . LYS A 1 121 ? -11.337 5.291 21.172 1.00 82.38 121 LYS A N 1
ATOM 982 C CA . LYS A 1 121 ? -12.291 5.190 22.291 1.00 82.38 121 LYS A CA 1
ATOM 983 C C . LYS A 1 121 ? -11.759 4.344 23.451 1.00 82.38 121 LYS A C 1
ATOM 985 O O . LYS A 1 121 ? -12.139 4.590 24.592 1.00 82.38 121 LYS A O 1
ATOM 990 N N . GLY A 1 122 ? -10.906 3.357 23.170 1.00 73.00 122 GLY A N 1
ATOM 991 C CA . GLY A 1 122 ? -10.284 2.502 24.185 1.00 73.00 122 GLY A CA 1
ATOM 992 C C . GLY A 1 122 ? -9.170 3.191 24.982 1.00 73.00 122 GLY A C 1
ATOM 993 O O . GLY A 1 122 ? -9.026 2.909 26.166 1.00 73.00 122 GLY A O 1
ATOM 994 N N . GLY A 1 123 ? -8.427 4.113 24.360 1.00 61.62 123 GLY A N 1
ATOM 995 C CA . GLY A 1 123 ? -7.318 4.848 24.989 1.00 61.62 123 GLY A CA 1
ATOM 996 C C . GLY A 1 123 ? -7.710 6.096 25.790 1.00 61.62 123 GLY A C 1
ATOM 997 O O . GLY A 1 123 ? -6.845 6.722 26.388 1.00 61.62 123 GLY A O 1
ATOM 998 N N . SER A 1 124 ? -8.991 6.475 25.806 1.00 56.56 124 SER A N 1
ATOM 999 C CA . SER A 1 124 ? -9.495 7.660 26.522 1.00 56.56 124 SER A CA 1
ATOM 1000 C C . SER A 1 124 ? -10.031 7.346 27.933 1.00 56.56 124 SER A C 1
ATOM 1002 O O . SER A 1 124 ? -10.868 8.095 28.445 1.00 56.56 124 SER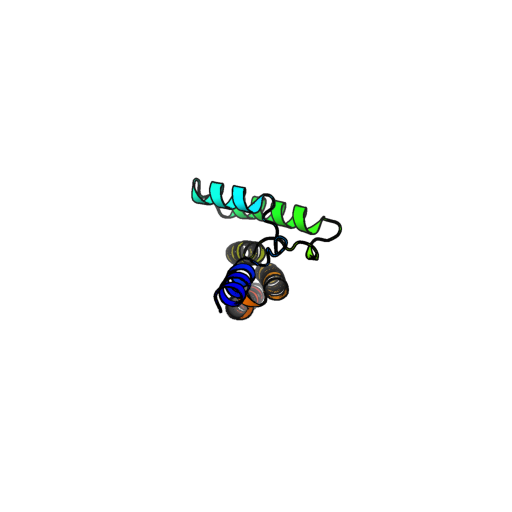 A O 1
ATOM 1004 N N . LYS A 1 125 ? -9.600 6.236 28.545 1.00 43.78 125 LYS A N 1
ATOM 1005 C CA . LYS A 1 125 ? -9.920 5.871 29.934 1.00 43.78 125 LYS A CA 1
ATOM 1006 C C . LYS A 1 125 ? -8.725 6.067 30.850 1.00 43.78 125 LYS A C 1
ATOM 1008 O O . LYS A 1 125 ? -7.613 5.692 30.427 1.00 43.78 125 LYS A O 1
#

pLDDT: mean 87.11, std 14.93, range [43.78, 98.81]

Sequence (125 aa):
MARISLLLLLGLLCGCTSPYLYEWGDYDQWLYENYKHPKDDEELYVDLTALITEYESRKKPNTKPMAPGLYAEYGFLLMRRGENAQAIKYYTKEKALWPEATVFMDSMIQTAQIADKASQKGGSK

Foldseek 3Di:
DVVVVVVVVVVVPPDPPDDQQADAPCVVVVVVCCVVPPDDLVVVLVVLVVVVVVLVPDPCSLVHPHDQPSLQVNLVSCVVVLVLVVSLVSLVVNCVSPVVCVVVSVVSNVVSVVSNVVVVVVPPD

Secondary structure (DSSP, 8-state):
-HHHHHHHHHHTT-------SSB-TTHHHHHHHHHHSPPPHHHHHHHHHHHHHHHHTSS-GGGS-B-TTHHHHHHHHHHHTT-HHHHHHHHHHHHHH-GGGHHHHHHHHHHHHHHHHHHHHHS--

Radius of gyration: 20.8 Å; chains: 1; bounding box: 27×32×85 Å